Protein AF-A0A399ENR0-F1 (afdb_monomer)

Sequence (146 aa):
MWVFLPFLLAWSLAQGPPQLTPEQTYTLAAPYLGQATLQQVYKFSYGLKPKERLLVYELRVPGVELWVEAGTRRVVLFRPKGIPKHLAEPHLPFPQVLTLVRNRYGEPWHLELKPKPKERLLVWEAKGSFGEVWLEANTGKEVLRR

Organism: NCBI:txid2026184

Mean predicted aligned error: 5.94 Å

Secondary structure (DSSP, 8-state):
-----STTTSSSTTSPPPSS-HHHHHHHHHHHHTT--GGG--EEEEEEETTTTEEEEEEEETTEEEEEETTT--EEEEEE-PPPGGGGS----HHHHHHHHHHHH---SEEEEEEETTTTEEEEEEEETTEEEEEETTT--EEEE-

Structure (mmCIF, N/CA/C/O backbone):
data_AF-A0A399ENR0-F1
#
_entry.id   AF-A0A399ENR0-F1
#
loop_
_atom_site.group_PDB
_atom_site.id
_atom_site.type_symbol
_atom_site.label_atom_id
_atom_site.label_alt_id
_atom_site.label_comp_id
_atom_site.label_asym_id
_atom_site.label_entity_id
_atom_site.label_seq_id
_atom_site.pdbx_PDB_ins_code
_atom_site.Cartn_x
_atom_site.Cartn_y
_atom_site.Cartn_z
_atom_site.occupancy
_atom_site.B_iso_or_equiv
_atom_site.auth_seq_id
_atom_site.auth_comp_id
_atom_site.auth_asym_id
_atom_site.auth_atom_id
_atom_site.pdbx_PDB_model_num
ATOM 1 N N . MET A 1 1 ? -34.843 -2.519 -16.673 1.00 34.62 1 MET A N 1
ATOM 2 C CA . MET A 1 1 ? -34.157 -3.773 -17.045 1.00 34.62 1 MET A CA 1
ATOM 3 C C . MET A 1 1 ? -32.739 -3.700 -16.497 1.00 34.62 1 MET A C 1
ATOM 5 O O . MET A 1 1 ? -31.939 -2.917 -16.988 1.00 34.62 1 MET A O 1
ATOM 9 N N . TRP A 1 2 ? -32.493 -4.385 -15.382 1.00 41.31 2 TRP A N 1
ATOM 10 C CA . TRP A 1 2 ? -31.216 -4.400 -14.668 1.00 41.31 2 TRP A CA 1
ATOM 11 C C . TRP A 1 2 ? -30.349 -5.537 -15.202 1.00 41.31 2 TRP A C 1
ATOM 13 O O . TRP A 1 2 ? -30.652 -6.674 -14.875 1.00 41.31 2 TRP A O 1
ATOM 23 N N . VAL A 1 3 ? -29.284 -5.247 -15.958 1.00 41.94 3 VAL A N 1
ATOM 24 C CA . VAL A 1 3 ? -28.088 -6.109 -16.064 1.00 41.94 3 VAL A CA 1
ATOM 25 C C . VAL A 1 3 ? -26.896 -5.246 -16.506 1.00 41.94 3 VAL A C 1
ATOM 27 O O . VAL A 1 3 ? -26.694 -5.023 -17.690 1.00 41.94 3 VAL A O 1
ATOM 30 N N . PHE A 1 4 ? -26.087 -4.757 -15.569 1.00 43.56 4 PHE A N 1
ATOM 31 C CA . PHE A 1 4 ? -24.734 -4.252 -15.859 1.00 43.56 4 PHE A CA 1
ATOM 32 C C . PHE A 1 4 ? -23.828 -4.554 -14.662 1.00 43.56 4 PHE A C 1
ATOM 34 O O . PHE A 1 4 ? -23.311 -3.653 -14.010 1.00 43.56 4 PHE A O 1
ATOM 41 N N . LEU A 1 5 ? -23.700 -5.833 -14.291 1.00 47.56 5 LEU A N 1
ATOM 42 C CA . LEU A 1 5 ? -22.901 -6.206 -13.119 1.00 47.56 5 LEU A CA 1
ATOM 43 C C . LEU A 1 5 ? -22.179 -7.573 -13.179 1.00 47.56 5 LEU A C 1
ATOM 45 O O . LEU A 1 5 ? -22.187 -8.281 -12.177 1.00 47.56 5 LEU A O 1
ATOM 49 N N . PRO A 1 6 ? -21.477 -7.939 -14.277 1.00 41.72 6 PRO A N 1
ATOM 50 C CA . PRO A 1 6 ? -20.388 -8.911 -14.112 1.00 41.72 6 PRO A CA 1
ATOM 51 C C . PRO A 1 6 ? -19.019 -8.457 -14.644 1.00 41.72 6 PRO A C 1
ATOM 53 O O . PRO A 1 6 ? -18.026 -9.139 -14.414 1.00 41.72 6 PRO A O 1
ATOM 56 N N . PHE A 1 7 ? -18.903 -7.302 -15.306 1.00 35.56 7 PHE A N 1
ATOM 57 C CA . PHE A 1 7 ? -17.664 -6.971 -16.030 1.00 35.56 7 PHE A CA 1
ATOM 58 C C . PHE A 1 7 ? -16.490 -6.485 -15.163 1.00 35.56 7 PHE A C 1
ATOM 60 O O . PHE A 1 7 ? -15.352 -6.505 -15.617 1.00 35.56 7 PHE A O 1
ATOM 67 N N . LEU A 1 8 ? -16.727 -6.073 -13.914 1.00 40.03 8 LEU A N 1
ATOM 68 C CA . LEU A 1 8 ? -15.660 -5.546 -13.049 1.00 40.03 8 LEU A CA 1
ATOM 69 C C . LEU A 1 8 ? -14.989 -6.607 -12.162 1.00 40.03 8 LEU A C 1
ATOM 71 O O . LEU A 1 8 ? -13.880 -6.374 -11.694 1.00 40.03 8 LEU A O 1
ATOM 75 N N . LEU A 1 9 ? -15.621 -7.767 -11.955 1.00 41.03 9 LEU A N 1
ATOM 76 C CA . LEU A 1 9 ? -15.097 -8.833 -11.085 1.00 41.03 9 LEU A CA 1
ATOM 77 C C . LEU A 1 9 ? -14.289 -9.896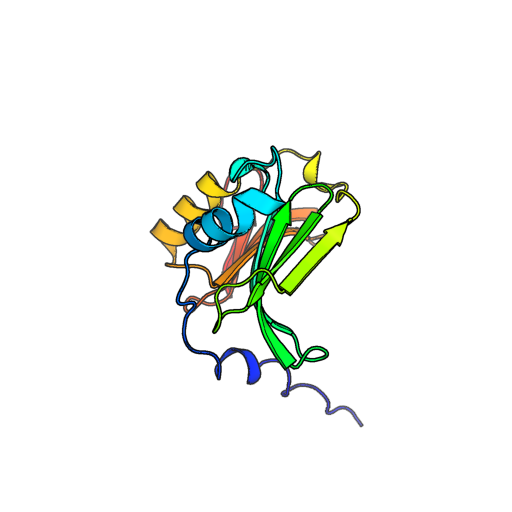 -11.843 1.00 41.03 9 LEU A C 1
ATOM 79 O O . LEU A 1 9 ? -13.399 -10.503 -11.262 1.00 41.03 9 LEU A O 1
ATOM 83 N N . ALA A 1 10 ? -14.528 -10.078 -13.146 1.00 37.62 10 ALA A N 1
ATOM 84 C CA . ALA A 1 10 ? -13.746 -11.002 -13.975 1.00 37.62 10 ALA A CA 1
ATOM 85 C C . ALA A 1 10 ? -12.400 -10.415 -14.461 1.00 37.62 10 ALA A C 1
ATOM 87 O O . ALA A 1 10 ? -11.541 -11.149 -14.943 1.00 37.62 10 ALA A O 1
ATOM 88 N N . TRP A 1 11 ? -12.183 -9.100 -14.337 1.00 44.47 11 TRP A N 1
ATOM 89 C CA . TRP A 1 11 ? -11.007 -8.411 -14.898 1.00 44.47 11 TRP A CA 1
ATOM 90 C C . TRP A 1 11 ? -9.810 -8.258 -13.953 1.00 44.47 11 TRP A C 1
ATOM 92 O O . TRP A 1 11 ? -8.721 -7.922 -14.420 1.00 44.47 11 TRP A O 1
ATOM 102 N N . SER A 1 12 ? -9.961 -8.556 -12.659 1.00 44.22 12 SER A N 1
ATOM 103 C CA . SER A 1 12 ? -8.817 -8.718 -11.748 1.00 44.22 12 SER A CA 1
ATOM 104 C C . SER A 1 12 ? -8.124 -10.079 -11.903 1.00 44.22 12 SER A C 1
ATOM 106 O O . SER A 1 12 ? -6.966 -10.203 -11.524 1.00 44.22 12 SER A O 1
ATOM 108 N N . LEU A 1 13 ? -8.796 -11.082 -12.489 1.00 45.56 13 LEU A N 1
ATOM 109 C CA . LEU A 1 13 ? -8.288 -12.457 -12.613 1.00 45.56 13 LEU A CA 1
ATOM 110 C C . LEU A 1 13 ? -7.408 -12.702 -13.851 1.00 45.56 13 LEU A C 1
ATOM 112 O O . LEU A 1 13 ? -6.707 -13.705 -13.906 1.00 45.56 13 LEU A O 1
ATOM 116 N N . ALA A 1 14 ? -7.412 -11.799 -14.836 1.00 50.56 14 ALA A N 1
ATOM 117 C CA . ALA A 1 14 ? -6.570 -11.924 -16.034 1.00 50.56 14 ALA A CA 1
ATOM 118 C C . ALA A 1 14 ? -5.159 -11.329 -15.855 1.00 50.56 14 ALA A C 1
ATOM 120 O O . ALA A 1 14 ? -4.347 -11.362 -16.777 1.00 50.56 14 ALA A O 1
ATOM 121 N N . GLN A 1 15 ? -4.869 -10.748 -14.689 1.00 64.31 15 GLN A N 1
ATOM 122 C CA . GLN A 1 15 ? -3.574 -10.154 -14.374 1.00 64.31 15 GLN A CA 1
ATOM 123 C C . GLN A 1 15 ? -2.826 -11.130 -13.468 1.00 64.31 15 GLN A C 1
ATOM 125 O O . GLN A 1 15 ? -3.295 -11.457 -12.381 1.00 64.31 15 GLN A O 1
ATOM 130 N N . GLY A 1 16 ? -1.679 -11.627 -13.941 1.00 69.88 16 GLY A N 1
ATOM 131 C CA . GLY A 1 16 ? -0.789 -12.446 -13.118 1.00 69.88 16 GLY A CA 1
ATOM 132 C C . GLY A 1 16 ? -0.360 -11.700 -11.846 1.00 69.88 16 GLY A C 1
ATOM 133 O O . GLY A 1 16 ? -0.497 -10.473 -11.789 1.00 69.88 16 GLY A O 1
ATOM 134 N N . PRO A 1 17 ? 0.162 -12.412 -10.832 1.00 80.81 17 PRO A N 1
ATOM 135 C CA . PRO A 1 17 ? 0.561 -11.800 -9.569 1.00 80.81 17 PRO A CA 1
ATOM 136 C C . PRO A 1 17 ? 1.558 -10.646 -9.789 1.00 80.81 17 PRO A C 1
ATOM 138 O O . PRO A 1 17 ? 2.322 -10.671 -10.762 1.00 80.81 17 PRO A O 1
ATOM 141 N N . PRO A 1 18 ? 1.570 -9.634 -8.902 1.00 86.12 18 PRO A N 1
ATOM 142 C CA . PRO A 1 18 ? 2.531 -8.547 -8.967 1.00 86.12 18 PRO A CA 1
ATOM 143 C C . PRO A 1 18 ? 3.947 -9.122 -8.934 1.00 86.12 18 PRO A C 1
ATOM 145 O O . PRO A 1 18 ? 4.275 -9.964 -8.101 1.00 86.12 18 PRO A O 1
ATOM 148 N N . GLN A 1 19 ? 4.787 -8.658 -9.854 1.00 91.69 19 GLN A N 1
ATOM 149 C CA . GLN A 1 19 ? 6.194 -9.056 -9.914 1.00 91.69 19 GLN A CA 1
ATOM 150 C C . GLN A 1 19 ? 7.071 -8.236 -8.967 1.00 91.69 19 GLN A C 1
ATOM 152 O O . GLN A 1 19 ? 8.176 -8.661 -8.640 1.00 91.69 19 GLN A O 1
ATOM 157 N N . LEU A 1 20 ? 6.604 -7.048 -8.573 1.00 94.38 20 LEU A N 1
ATOM 158 C CA . LEU A 1 20 ? 7.265 -6.184 -7.606 1.00 94.38 20 LEU A CA 1
ATOM 159 C C . LEU A 1 20 ? 6.465 -6.138 -6.312 1.00 94.38 20 LEU A C 1
ATOM 161 O O . LEU A 1 20 ? 5.247 -5.939 -6.330 1.00 94.38 20 LEU A O 1
ATOM 165 N N . THR A 1 21 ? 7.171 -6.249 -5.192 1.00 95.50 21 THR A N 1
ATOM 166 C CA . THR A 1 21 ? 6.589 -5.976 -3.878 1.00 95.50 21 THR A CA 1
ATOM 167 C C . THR A 1 21 ? 6.330 -4.471 -3.704 1.00 95.50 21 THR A C 1
ATOM 169 O O . THR A 1 21 ? 6.911 -3.640 -4.424 1.00 95.50 21 THR A O 1
ATOM 172 N N . PRO A 1 22 ? 5.496 -4.070 -2.729 1.00 96.75 22 PRO A N 1
ATOM 173 C CA . PRO A 1 22 ? 5.362 -2.675 -2.331 1.00 96.75 22 PRO A CA 1
ATOM 174 C C . PRO A 1 22 ? 6.695 -1.973 -2.042 1.00 96.75 22 PRO A C 1
ATOM 176 O O . PRO A 1 22 ? 6.888 -0.843 -2.485 1.00 96.75 22 PRO A O 1
ATOM 179 N N . GLU A 1 23 ? 7.641 -2.625 -1.359 1.00 97.88 23 GLU A N 1
ATOM 180 C CA . GLU A 1 23 ? 8.954 -2.041 -1.055 1.00 97.88 23 GLU A CA 1
ATOM 181 C C . GLU A 1 23 ? 9.798 -1.863 -2.305 1.00 97.88 23 GLU A C 1
ATOM 183 O O . GLU A 1 23 ? 10.367 -0.797 -2.494 1.00 97.88 23 GLU A O 1
ATOM 188 N N . GLN A 1 24 ? 9.846 -2.866 -3.184 1.00 97.31 24 GLN A N 1
ATOM 189 C CA . GLN A 1 24 ? 10.584 -2.757 -4.443 1.00 97.31 24 GLN A CA 1
ATOM 190 C C . GLN A 1 24 ? 10.018 -1.635 -5.316 1.00 97.31 24 GLN A C 1
ATOM 192 O O . GLN A 1 24 ? 10.768 -0.862 -5.912 1.00 97.31 24 GLN A O 1
ATOM 197 N N . THR A 1 25 ? 8.690 -1.508 -5.347 1.00 97.44 25 THR A N 1
ATOM 198 C CA . THR A 1 25 ? 8.014 -0.401 -6.030 1.00 97.44 25 THR A CA 1
ATOM 199 C C . THR A 1 25 ? 8.405 0.938 -5.408 1.00 97.44 25 THR A C 1
ATOM 201 O O . THR A 1 25 ? 8.728 1.878 -6.133 1.00 97.44 25 THR A O 1
ATOM 204 N N . TYR A 1 26 ? 8.420 1.032 -4.075 1.00 97.69 26 TYR A N 1
ATOM 205 C CA . TYR A 1 26 ? 8.847 2.240 -3.375 1.00 97.69 26 TYR A CA 1
ATOM 206 C C . TYR A 1 26 ? 10.311 2.574 -3.668 1.00 97.69 26 TYR A C 1
ATOM 208 O O . TYR A 1 26 ? 10.605 3.725 -3.958 1.00 97.69 26 TYR A O 1
ATOM 216 N N . THR A 1 27 ? 11.219 1.597 -3.682 1.00 97.06 27 THR A N 1
ATOM 217 C CA . THR A 1 27 ? 12.633 1.813 -4.022 1.00 97.06 27 THR A CA 1
ATOM 218 C C . THR A 1 27 ? 12.800 2.411 -5.419 1.00 97.06 27 THR A C 1
ATOM 220 O O . THR A 1 27 ? 13.579 3.346 -5.587 1.00 97.06 27 THR A O 1
ATOM 223 N N . LEU A 1 28 ? 12.042 1.935 -6.413 1.00 96.69 28 LEU A N 1
ATOM 224 C CA . LEU A 1 28 ? 12.049 2.514 -7.764 1.00 96.69 28 LEU A CA 1
ATOM 225 C C . LEU A 1 28 ? 11.467 3.935 -7.798 1.00 96.69 28 LEU A C 1
ATOM 227 O O . LEU A 1 28 ? 11.912 4.777 -8.577 1.00 96.69 28 LEU A O 1
ATOM 231 N N . ALA A 1 29 ? 10.467 4.199 -6.959 1.00 96.31 29 ALA A N 1
ATOM 232 C CA . ALA A 1 29 ? 9.776 5.479 -6.867 1.00 96.31 29 ALA A CA 1
ATOM 233 C C . ALA A 1 29 ? 10.515 6.523 -6.013 1.00 96.31 29 ALA A C 1
ATOM 235 O O . ALA A 1 29 ? 10.301 7.720 -6.201 1.00 96.31 29 ALA A O 1
ATOM 236 N N . ALA A 1 30 ? 11.376 6.095 -5.087 1.00 95.69 30 ALA A N 1
ATOM 237 C CA . ALA A 1 30 ? 11.987 6.933 -4.059 1.00 95.69 30 ALA A CA 1
ATOM 238 C C . ALA A 1 30 ? 12.672 8.204 -4.600 1.00 95.69 30 ALA A C 1
ATOM 240 O O . ALA A 1 30 ? 12.438 9.263 -4.016 1.00 95.69 30 ALA A O 1
ATOM 241 N N . PRO A 1 31 ? 13.403 8.181 -5.738 1.00 95.38 31 PRO A N 1
ATOM 242 C CA . PRO A 1 31 ? 14.007 9.394 -6.299 1.00 95.38 31 PRO A CA 1
ATOM 243 C C . PRO A 1 31 ? 13.002 10.508 -6.635 1.00 95.38 31 PRO A C 1
ATOM 245 O O . PRO A 1 31 ? 13.363 11.680 -6.649 1.00 95.38 31 PRO A O 1
ATOM 248 N N . TYR A 1 32 ? 11.740 10.155 -6.891 1.00 94.44 32 TYR A N 1
ATOM 249 C CA . TYR A 1 32 ? 10.661 11.090 -7.225 1.00 94.44 32 TYR 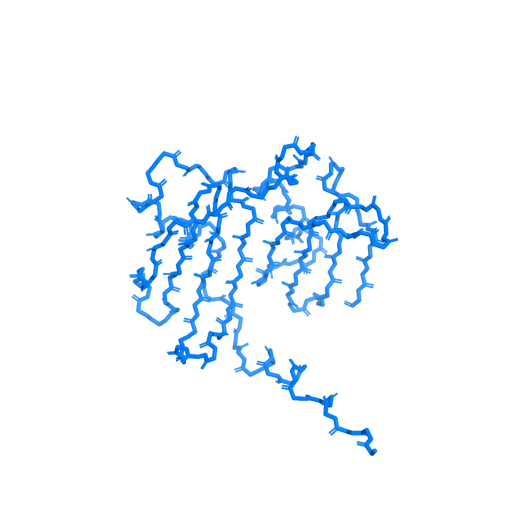A CA 1
ATOM 250 C C . TYR A 1 32 ? 9.864 11.529 -5.992 1.00 94.44 32 TYR A C 1
ATOM 252 O O . TYR A 1 32 ? 9.184 12.550 -6.021 1.00 94.44 32 TYR A O 1
ATOM 260 N N . LEU A 1 33 ? 9.923 10.753 -4.908 1.00 92.31 33 LEU A N 1
ATOM 261 C CA . LEU A 1 33 ? 9.159 10.986 -3.681 1.00 92.31 33 LEU A CA 1
ATOM 262 C C . LEU A 1 33 ? 9.850 11.975 -2.723 1.00 92.31 33 LEU A C 1
ATOM 264 O O . LEU A 1 33 ? 9.285 12.328 -1.686 1.00 92.31 33 LEU A O 1
ATOM 268 N N . GLY A 1 34 ? 11.050 12.450 -3.073 1.00 88.38 34 GLY A N 1
ATOM 269 C CA . GLY A 1 34 ? 11.808 13.418 -2.287 1.00 88.38 34 GLY A CA 1
ATOM 270 C C . GLY A 1 34 ? 12.147 12.866 -0.904 1.00 88.38 34 GLY A C 1
ATOM 271 O O . GLY A 1 34 ? 12.868 11.882 -0.783 1.00 88.38 34 GLY A O 1
ATOM 272 N N . GLN A 1 35 ? 11.622 13.502 0.143 1.00 91.44 35 GLN A N 1
ATOM 273 C CA . GLN A 1 35 ? 11.846 13.095 1.536 1.00 91.44 35 GLN A CA 1
ATOM 274 C C . GLN A 1 35 ? 10.788 12.113 2.064 1.00 91.44 35 GLN A C 1
ATOM 276 O O . GLN A 1 35 ? 10.875 11.692 3.217 1.00 91.44 35 GLN A O 1
ATOM 281 N N . ALA A 1 36 ? 9.769 11.763 1.268 1.00 94.69 36 ALA A N 1
ATOM 282 C CA . ALA A 1 36 ? 8.710 10.885 1.744 1.00 94.69 36 ALA A CA 1
ATOM 283 C C . ALA A 1 36 ? 9.239 9.464 1.970 1.00 94.69 36 ALA A C 1
ATOM 285 O O . ALA A 1 36 ? 9.790 8.831 1.069 1.00 94.69 36 ALA A O 1
ATOM 286 N N . THR A 1 37 ? 9.035 8.950 3.176 1.00 97.00 37 THR A N 1
ATOM 287 C CA . THR A 1 37 ? 9.471 7.621 3.610 1.00 97.00 37 THR A CA 1
ATOM 288 C C . THR A 1 37 ? 8.419 6.553 3.304 1.00 97.00 37 THR A C 1
ATOM 290 O O . THR A 1 37 ? 7.237 6.856 3.121 1.00 97.00 37 THR A O 1
ATOM 293 N N . LEU A 1 38 ? 8.815 5.276 3.329 1.00 96.94 38 LEU A N 1
ATOM 294 C CA . LEU A 1 38 ? 7.877 4.153 3.192 1.00 96.94 38 LEU A CA 1
ATOM 295 C C . LEU A 1 38 ? 6.775 4.173 4.273 1.00 96.94 38 LEU A C 1
ATOM 297 O O . LEU A 1 38 ? 5.665 3.714 4.025 1.00 96.94 38 LEU A O 1
ATOM 301 N N . GLN A 1 39 ? 7.045 4.745 5.454 1.00 97.31 39 GLN A N 1
ATOM 302 C CA . GLN A 1 39 ? 6.052 4.886 6.528 1.00 97.31 39 GLN A CA 1
ATOM 303 C C . GLN A 1 39 ? 4.883 5.799 6.146 1.00 97.31 39 GLN A C 1
ATOM 305 O O . GLN A 1 39 ? 3.782 5.623 6.656 1.00 97.31 39 GLN A O 1
ATOM 310 N N . GLN A 1 40 ? 5.121 6.756 5.247 1.00 97.00 40 GLN A N 1
ATOM 311 C CA . GLN A 1 40 ? 4.121 7.719 4.794 1.00 97.00 40 GLN A CA 1
ATOM 312 C C . GLN A 1 40 ? 3.305 7.204 3.604 1.00 97.00 40 GLN A C 1
ATOM 314 O O . GLN A 1 40 ? 2.393 7.891 3.148 1.00 97.00 40 GLN A O 1
ATOM 319 N N . VAL A 1 41 ? 3.611 6.019 3.071 1.00 98.38 41 VAL A N 1
ATOM 320 C CA . VAL A 1 41 ? 2.751 5.400 2.061 1.00 98.38 41 VAL A CA 1
ATOM 321 C C . VAL A 1 41 ? 1.404 5.104 2.707 1.00 98.38 41 VAL A C 1
ATOM 323 O O . VAL A 1 41 ? 1.341 4.468 3.746 1.00 98.38 41 VAL A O 1
ATOM 326 N N . TYR A 1 42 ? 0.313 5.554 2.099 1.00 98.38 42 TYR A N 1
ATOM 327 C CA . TYR A 1 42 ? -1.041 5.201 2.548 1.00 98.38 42 TYR A CA 1
ATOM 328 C C . TYR A 1 42 ? -1.795 4.374 1.509 1.00 98.38 42 TYR A C 1
ATOM 330 O O . TYR A 1 42 ? -2.910 3.921 1.758 1.00 98.38 42 TYR A O 1
ATOM 338 N N . LYS A 1 43 ? -1.193 4.175 0.333 1.00 98.56 43 LYS A N 1
ATOM 339 C CA . LYS A 1 43 ? -1.731 3.317 -0.713 1.00 98.56 43 LYS A CA 1
ATOM 340 C C . LYS A 1 43 ? -0.620 2.671 -1.524 1.00 98.56 43 LYS A C 1
ATOM 342 O O . LYS A 1 43 ? 0.232 3.371 -2.068 1.00 98.56 43 LYS A O 1
ATOM 347 N N . PHE A 1 44 ? -0.747 1.366 -1.702 1.00 98.56 44 PHE A N 1
ATOM 348 C CA . PHE A 1 44 ? -0.145 0.592 -2.773 1.00 98.56 44 PHE A CA 1
ATOM 349 C C . PHE A 1 44 ? -1.247 -0.128 -3.556 1.00 98.56 44 PHE A C 1
ATOM 351 O O . PHE A 1 44 ? -2.180 -0.678 -2.967 1.00 98.56 44 PHE A O 1
ATOM 358 N N . SER A 1 45 ? -1.159 -0.150 -4.883 1.00 97.81 45 SER A N 1
ATOM 359 C CA . SER A 1 45 ? -1.998 -1.038 -5.689 1.00 97.81 45 SER A CA 1
ATOM 360 C C . SER A 1 45 ? -1.353 -1.401 -7.011 1.00 97.81 45 SER A C 1
ATOM 362 O O . SER A 1 45 ? -0.923 -0.513 -7.739 1.00 97.81 45 SER A O 1
ATOM 364 N N . TYR A 1 46 ? -1.387 -2.676 -7.360 1.00 96.75 46 TYR A N 1
ATOM 365 C CA . TYR A 1 46 ? -1.056 -3.178 -8.682 1.00 96.75 46 TYR A CA 1
ATOM 366 C C . TYR A 1 46 ? -2.337 -3.406 -9.490 1.00 96.75 46 TYR A C 1
ATOM 368 O O . TYR A 1 46 ? -3.281 -4.032 -9.006 1.00 96.75 46 TYR A O 1
ATOM 376 N N . GLY A 1 47 ? -2.389 -2.874 -10.709 1.00 93.88 47 GLY A N 1
ATOM 377 C CA . GLY A 1 47 ? -3.494 -3.159 -11.616 1.00 93.88 47 GLY A CA 1
ATOM 378 C C . GLY A 1 47 ? -3.540 -2.287 -12.865 1.00 93.88 47 GLY A C 1
ATOM 379 O O . GLY A 1 47 ? -2.866 -1.260 -12.972 1.00 93.88 47 GLY A O 1
ATOM 380 N N . LEU A 1 48 ? -4.357 -2.711 -13.829 1.00 92.12 48 LEU A 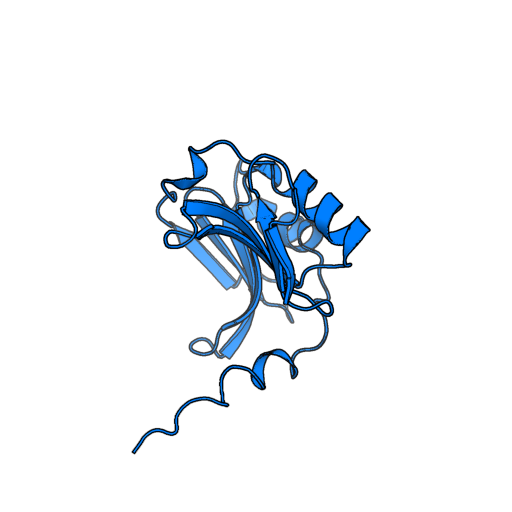N 1
ATOM 381 C CA . LEU A 1 48 ? -4.596 -1.977 -15.072 1.00 92.12 48 LEU A CA 1
ATOM 382 C C . LEU A 1 48 ? -5.283 -0.628 -14.805 1.00 92.12 48 LEU A C 1
ATOM 384 O O . LEU A 1 48 ? -6.295 -0.548 -14.107 1.00 92.12 48 LEU A O 1
ATOM 388 N N . LYS A 1 49 ? -4.761 0.427 -15.426 1.00 91.56 49 LYS A N 1
ATOM 389 C CA . LYS A 1 49 ? -5.380 1.744 -15.572 1.00 91.56 49 LYS A CA 1
ATOM 390 C C . LYS A 1 49 ? -6.082 1.787 -16.933 1.00 91.56 49 LYS A C 1
ATOM 392 O O . LYS A 1 49 ? -5.406 1.917 -17.951 1.00 91.56 49 LYS A O 1
ATOM 397 N N . PRO A 1 50 ? -7.418 1.601 -17.003 1.00 84.12 50 PRO A N 1
ATOM 398 C CA . PRO A 1 50 ? -8.080 1.298 -18.274 1.00 84.12 50 PRO A CA 1
ATOM 399 C C . PRO A 1 50 ? -8.069 2.454 -19.270 1.00 84.12 50 PRO A C 1
ATOM 401 O O . PRO A 1 50 ? -8.012 2.218 -20.474 1.00 84.12 50 PRO A O 1
ATOM 404 N N . LYS A 1 51 ? -8.122 3.701 -18.781 1.00 87.81 51 LYS A N 1
ATOM 405 C CA . LYS A 1 51 ? -8.119 4.886 -19.649 1.00 87.81 51 LYS A CA 1
ATOM 406 C C . LYS A 1 51 ? -6.768 5.053 -20.339 1.00 87.81 51 LYS A C 1
ATOM 408 O O . LYS A 1 51 ? -6.713 5.419 -21.504 1.00 87.81 51 LYS A O 1
ATOM 413 N N . GLU A 1 52 ? -5.704 4.735 -19.620 1.00 89.56 52 GLU A N 1
ATOM 414 C CA . GLU A 1 52 ? -4.318 4.846 -20.052 1.00 89.56 52 GLU A CA 1
ATOM 415 C C . GLU A 1 52 ? -3.828 3.563 -20.738 1.00 89.56 52 GLU A C 1
ATOM 417 O O . GLU A 1 52 ? -2.811 3.586 -21.418 1.00 89.56 52 GLU A O 1
ATOM 422 N N . ARG A 1 53 ? -4.569 2.452 -20.594 1.00 89.69 53 ARG A N 1
ATOM 423 C CA . ARG A 1 53 ? -4.207 1.102 -21.062 1.00 89.69 53 ARG A CA 1
ATOM 424 C C . ARG A 1 53 ? -2.847 0.632 -20.528 1.00 89.69 53 ARG A C 1
ATOM 426 O O . ARG A 1 53 ? -2.136 -0.104 -21.203 1.00 89.69 53 ARG A O 1
ATOM 433 N N . LEU A 1 54 ? -2.510 1.034 -19.300 1.00 91.88 54 LEU A N 1
ATOM 434 C CA . LEU A 1 54 ? -1.235 0.719 -18.650 1.00 91.88 54 LEU A CA 1
ATOM 435 C C . LEU A 1 54 ? -1.439 -0.153 -17.418 1.00 91.88 54 LEU A C 1
ATOM 437 O O . LEU A 1 54 ? -2.250 0.164 -16.550 1.00 91.88 54 LEU A O 1
ATOM 441 N N . LEU A 1 55 ? -0.672 -1.232 -17.317 1.00 94.56 55 LEU A N 1
ATOM 442 C CA . LEU A 1 55 ? -0.555 -2.014 -16.092 1.00 94.56 55 LEU A CA 1
ATOM 443 C C . LEU A 1 55 ? 0.482 -1.344 -15.193 1.00 94.56 55 LEU A C 1
ATOM 445 O O . LEU A 1 55 ? 1.633 -1.193 -15.603 1.00 94.56 55 LEU A O 1
ATOM 449 N N . VAL A 1 56 ? 0.086 -0.910 -13.996 1.00 97.12 56 VAL A N 1
ATOM 450 C CA . VAL A 1 56 ? 0.966 -0.110 -13.133 1.00 97.12 56 VAL A CA 1
ATOM 451 C C . VAL A 1 56 ? 0.944 -0.578 -11.688 1.00 97.12 56 VAL A C 1
ATOM 453 O O . VAL A 1 56 ? -0.050 -1.117 -11.202 1.00 97.12 56 VAL A O 1
ATOM 456 N N . TYR A 1 57 ? 2.031 -0.276 -10.991 1.00 97.94 57 TYR A N 1
ATOM 457 C CA . TYR A 1 57 ? 2.073 -0.164 -9.545 1.00 97.94 57 TYR A CA 1
ATOM 458 C C . TYR A 1 57 ? 1.828 1.300 -9.169 1.00 97.94 57 TYR A C 1
ATOM 460 O O . TYR A 1 57 ? 2.574 2.193 -9.565 1.00 97.94 57 TYR A O 1
ATOM 468 N N . GLU A 1 58 ? 0.766 1.567 -8.424 1.00 97.88 58 GLU A N 1
ATOM 469 C CA . GLU A 1 58 ? 0.427 2.884 -7.892 1.00 97.88 58 GLU A CA 1
ATOM 470 C C . GLU A 1 58 ? 0.888 2.979 -6.438 1.00 97.88 58 GLU A C 1
ATOM 472 O O . GLU A 1 58 ? 0.540 2.128 -5.619 1.00 97.88 58 GLU A O 1
ATOM 477 N N . LEU A 1 59 ? 1.600 4.057 -6.120 1.00 98.06 59 LEU A N 1
ATOM 478 C CA . LEU A 1 59 ? 1.932 4.469 -4.763 1.00 98.06 59 LEU A CA 1
ATOM 479 C C . LEU A 1 59 ? 1.314 5.832 -4.467 1.00 98.06 59 LEU A C 1
ATOM 481 O O . LEU A 1 59 ? 1.283 6.724 -5.322 1.00 98.06 59 LEU A O 1
ATOM 485 N N . ARG A 1 60 ? 0.851 6.016 -3.231 1.00 98.12 60 ARG A N 1
ATOM 486 C CA . ARG A 1 60 ? 0.488 7.341 -2.723 1.00 98.12 60 ARG A CA 1
ATOM 487 C C . ARG A 1 60 ? 1.111 7.606 -1.368 1.00 98.12 60 ARG A C 1
ATOM 489 O O . ARG A 1 60 ? 1.023 6.777 -0.464 1.00 98.12 60 ARG A O 1
ATOM 496 N N . VAL A 1 61 ? 1.654 8.809 -1.250 1.00 97.75 61 VAL A N 1
ATOM 497 C CA . VAL A 1 61 ? 2.130 9.439 -0.014 1.00 97.75 61 VAL A CA 1
ATOM 498 C C . VAL A 1 61 ? 1.402 10.785 0.134 1.00 97.75 61 VAL A C 1
ATOM 500 O O . VAL A 1 61 ? 0.804 11.257 -0.843 1.00 97.75 61 VAL A O 1
ATOM 503 N N . PRO A 1 62 ? 1.370 11.421 1.318 1.00 96.81 62 PRO A N 1
ATOM 504 C CA . PRO A 1 62 ? 0.795 12.752 1.474 1.00 96.81 62 PRO A CA 1
ATOM 505 C C . PRO A 1 62 ? 1.301 13.707 0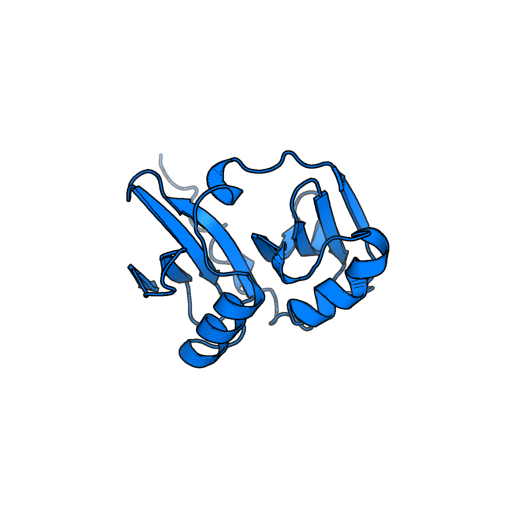.388 1.00 96.81 62 PRO A C 1
ATOM 507 O O . PRO A 1 62 ? 2.504 13.870 0.210 1.00 96.81 62 PRO A O 1
ATOM 510 N N . GLY A 1 63 ? 0.384 14.318 -0.361 1.00 95.25 63 GLY A N 1
ATOM 511 C CA . GLY A 1 63 ? 0.739 15.301 -1.383 1.00 95.25 63 GLY A CA 1
ATOM 512 C C . GLY A 1 63 ? 1.000 14.733 -2.780 1.00 95.25 63 GLY A C 1
ATOM 513 O O . GLY A 1 63 ? 1.020 15.511 -3.732 1.00 95.25 63 GLY A O 1
ATOM 514 N N . VAL A 1 64 ? 1.186 13.417 -2.944 1.00 97.19 64 VAL A N 1
ATOM 515 C CA . VAL A 1 64 ? 1.690 12.837 -4.203 1.00 97.19 64 VAL A CA 1
ATOM 516 C C . VAL A 1 64 ? 1.009 11.514 -4.554 1.00 97.19 64 VAL A C 1
ATOM 518 O O . VAL A 1 64 ? 0.773 10.642 -3.717 1.00 97.19 64 VAL A O 1
ATOM 521 N N . GLU A 1 65 ? 0.740 11.343 -5.845 1.00 97.56 65 GLU A N 1
ATOM 522 C CA . GLU A 1 65 ? 0.462 10.053 -6.471 1.00 97.56 65 GLU A CA 1
ATOM 523 C C . GLU A 1 65 ? 1.516 9.769 -7.539 1.00 97.56 65 GLU A C 1
ATOM 525 O O . GLU A 1 65 ? 1.829 10.638 -8.357 1.00 97.56 65 GLU A O 1
ATOM 530 N N . LEU A 1 66 ? 2.027 8.540 -7.535 1.00 97.62 66 LEU A N 1
ATOM 531 C CA . LEU A 1 66 ? 3.033 8.073 -8.475 1.00 97.62 66 LEU A CA 1
ATOM 532 C C . LEU A 1 66 ? 2.630 6.718 -9.051 1.00 97.62 66 LEU A C 1
ATOM 534 O O . LEU A 1 66 ? 2.178 5.847 -8.305 1.00 97.62 66 LEU A O 1
ATOM 538 N N . TRP A 1 67 ? 2.835 6.518 -10.355 1.00 98.00 67 TRP A N 1
ATOM 539 C CA . TRP A 1 67 ? 2.687 5.215 -11.007 1.00 98.00 67 TRP A CA 1
ATOM 540 C C . TRP A 1 67 ? 4.008 4.743 -11.613 1.00 98.00 67 TRP A C 1
ATOM 542 O O . TRP A 1 67 ? 4.659 5.477 -12.358 1.00 98.00 67 TRP A O 1
ATOM 552 N N . VAL A 1 68 ? 4.354 3.488 -11.336 1.00 98.06 68 VAL A N 1
ATOM 553 C CA . VAL A 1 68 ? 5.433 2.739 -11.984 1.00 98.06 68 VAL A CA 1
ATOM 554 C C . VAL A 1 68 ? 4.801 1.767 -12.975 1.00 98.06 68 VAL A C 1
ATOM 556 O O . VAL A 1 68 ? 3.988 0.932 -12.585 1.00 98.06 68 VAL A O 1
ATOM 559 N N . GLU A 1 69 ? 5.149 1.850 -14.253 1.00 96.56 69 GLU A N 1
ATOM 560 C CA . GLU A 1 69 ? 4.661 0.906 -15.260 1.00 96.56 69 GLU A CA 1
ATOM 561 C C . GLU A 1 69 ? 5.245 -0.492 -15.024 1.00 96.56 69 GLU A C 1
ATOM 563 O O . GLU A 1 69 ? 6.449 -0.651 -14.826 1.00 96.56 69 GLU A O 1
ATOM 568 N N . ALA A 1 70 ? 4.402 -1.525 -15.065 1.00 94.88 70 ALA A N 1
ATOM 569 C CA . ALA A 1 70 ? 4.795 -2.868 -14.662 1.00 94.88 70 ALA A CA 1
ATOM 570 C C . ALA A 1 70 ? 5.814 -3.528 -15.603 1.00 94.88 70 ALA A C 1
ATOM 572 O O . ALA A 1 70 ? 6.696 -4.243 -15.131 1.00 94.88 70 ALA A O 1
ATOM 573 N N . GLY A 1 71 ? 5.714 -3.271 -16.912 1.00 91.75 71 GLY A N 1
ATOM 574 C CA . GLY A 1 71 ? 6.615 -3.849 -17.911 1.00 91.75 71 GLY A CA 1
ATOM 575 C C . GLY A 1 71 ? 7.987 -3.175 -17.941 1.00 91.75 71 GLY A C 1
ATOM 576 O O . GLY A 1 71 ? 9.013 -3.845 -17.881 1.00 91.75 71 GLY A O 1
ATOM 577 N N . THR A 1 72 ? 8.013 -1.841 -18.003 1.00 94.88 72 THR A N 1
ATOM 578 C CA . THR A 1 72 ? 9.263 -1.073 -18.152 1.00 94.88 72 THR A CA 1
ATOM 579 C C . THR A 1 72 ? 9.917 -0.711 -16.823 1.00 94.88 72 THR A C 1
ATOM 581 O O . THR A 1 72 ? 11.086 -0.325 -16.806 1.00 94.88 72 THR A O 1
ATOM 584 N N . ARG A 1 73 ? 9.174 -0.810 -15.711 1.00 96.00 73 ARG A N 1
ATOM 585 C CA . ARG A 1 73 ? 9.583 -0.378 -14.364 1.00 96.00 73 ARG A CA 1
ATOM 586 C C . ARG A 1 73 ? 9.940 1.108 -14.279 1.00 96.00 73 ARG A C 1
ATOM 588 O O . ARG A 1 73 ? 10.630 1.530 -13.353 1.00 96.00 73 ARG A O 1
ATOM 595 N N . ARG A 1 74 ? 9.474 1.911 -15.237 1.00 96.25 74 ARG A N 1
ATOM 596 C CA . ARG A 1 74 ? 9.671 3.362 -15.255 1.00 96.25 74 ARG A CA 1
ATOM 597 C C . ARG A 1 74 ? 8.523 4.062 -14.549 1.00 96.25 74 ARG A C 1
ATOM 599 O O . ARG A 1 74 ? 7.380 3.610 -14.595 1.00 96.25 74 ARG A O 1
ATOM 606 N N . VAL A 1 75 ? 8.827 5.198 -13.934 1.00 96.56 75 VAL A N 1
ATOM 607 C CA . VAL A 1 75 ? 7.793 6.114 -13.456 1.00 96.56 75 VAL A CA 1
ATOM 608 C C . VAL A 1 75 ? 7.140 6.766 -14.668 1.00 96.56 75 VAL A C 1
ATOM 610 O O . VAL A 1 75 ? 7.809 7.435 -15.451 1.00 96.56 75 VAL A O 1
ATOM 613 N N . VAL A 1 76 ? 5.839 6.542 -14.830 1.00 96.56 76 VAL A N 1
ATOM 614 C CA . VAL A 1 76 ? 5.044 7.046 -15.967 1.00 96.56 76 VAL A CA 1
ATOM 615 C C . VAL A 1 76 ? 4.052 8.125 -15.557 1.00 96.56 76 VAL A C 1
ATOM 617 O O . VAL A 1 76 ? 3.515 8.836 -16.401 1.00 96.56 76 VAL A O 1
ATOM 620 N N . LEU A 1 77 ? 3.815 8.269 -14.254 1.00 96.50 77 LEU A N 1
ATOM 621 C CA . LEU A 1 77 ? 3.002 9.338 -13.702 1.00 96.50 77 LEU A CA 1
ATOM 622 C C . LEU A 1 77 ? 3.588 9.773 -12.369 1.00 96.50 77 LEU A C 1
ATOM 624 O O . LEU A 1 77 ? 3.831 8.948 -11.495 1.00 96.50 77 LEU A O 1
ATOM 628 N N . PHE A 1 78 ? 3.753 11.078 -12.215 1.00 96.56 78 PHE A N 1
ATOM 629 C CA . PHE A 1 78 ? 4.005 11.746 -10.949 1.00 96.56 78 PHE A CA 1
ATOM 630 C C . PHE A 1 78 ? 3.131 12.990 -10.936 1.00 96.56 78 PHE A C 1
ATOM 632 O O . PHE A 1 78 ? 3.226 13.822 -11.840 1.00 96.56 78 PHE A O 1
ATOM 639 N N . ARG A 1 79 ? 2.242 13.107 -9.950 1.00 95.69 79 ARG A N 1
ATOM 640 C CA . ARG A 1 79 ? 1.384 14.286 -9.844 1.00 95.69 79 ARG A CA 1
ATOM 641 C C . ARG A 1 79 ? 1.100 14.676 -8.399 1.00 95.69 79 ARG A C 1
ATOM 643 O O . ARG A 1 79 ? 0.967 13.791 -7.545 1.00 95.69 79 ARG A O 1
ATOM 650 N N . PRO A 1 80 ? 0.902 15.978 -8.139 1.00 95.12 80 PRO A N 1
ATOM 651 C CA . PRO A 1 80 ? 0.363 16.442 -6.873 1.00 95.12 80 PRO A CA 1
ATOM 652 C C . PRO A 1 80 ? -1.023 15.854 -6.597 1.00 95.12 80 PRO A C 1
ATOM 654 O O . PRO A 1 80 ? -1.844 15.677 -7.503 1.00 95.12 80 PRO A O 1
ATOM 657 N N . LYS A 1 81 ? -1.303 15.587 -5.324 1.00 94.81 81 LYS A N 1
ATOM 658 C CA . LYS A 1 81 ? -2.594 15.105 -4.837 1.00 94.81 81 LYS A CA 1
ATOM 659 C C . LYS A 1 81 ? -2.897 15.687 -3.465 1.00 94.81 81 LYS A C 1
ATOM 661 O O . LYS A 1 81 ? -2.014 15.769 -2.624 1.00 94.81 81 LYS A O 1
ATOM 666 N N . GLY A 1 82 ? -4.152 16.054 -3.215 1.00 94.12 82 GLY A N 1
ATOM 667 C CA . GLY A 1 82 ? -4.564 16.536 -1.895 1.00 94.12 82 GLY A CA 1
ATOM 668 C C . GLY A 1 82 ? -4.267 15.513 -0.793 1.00 94.12 82 GLY A C 1
ATOM 669 O O . GLY A 1 82 ? -4.448 14.311 -0.996 1.00 94.12 82 GLY A O 1
ATOM 670 N N . ILE A 1 83 ? -3.819 15.997 0.367 1.00 96.12 83 ILE A N 1
ATOM 671 C CA . ILE A 1 83 ? -3.577 15.165 1.550 1.00 96.12 83 ILE A CA 1
ATOM 672 C C . ILE A 1 83 ? -4.938 14.714 2.109 1.00 96.12 83 ILE A C 1
ATOM 674 O O . ILE A 1 83 ? -5.762 15.565 2.457 1.00 96.12 83 ILE A O 1
ATOM 678 N N . PRO A 1 84 ? -5.220 13.401 2.187 1.00 96.25 84 PRO A N 1
ATOM 679 C CA . PRO A 1 84 ? -6.474 12.924 2.755 1.00 96.25 84 PRO A CA 1
ATOM 680 C C . PRO A 1 84 ? -6.590 13.257 4.249 1.00 96.25 84 PRO A C 1
ATOM 682 O O . PRO A 1 84 ? -5.658 13.029 5.015 1.00 96.25 84 PRO A O 1
ATOM 685 N N . LYS A 1 85 ? -7.764 13.737 4.681 1.00 96.50 85 LYS A N 1
ATOM 686 C CA . LYS A 1 85 ? -8.015 14.133 6.082 1.00 96.50 85 LYS A CA 1
ATOM 687 C C . LYS A 1 85 ? -7.811 12.994 7.087 1.00 96.50 85 LYS A C 1
ATOM 689 O O . LYS A 1 85 ? -7.303 13.232 8.174 1.00 96.50 85 LYS A O 1
ATOM 694 N N . HIS A 1 86 ? -8.161 11.767 6.703 1.00 95.44 86 HIS A N 1
ATOM 695 C CA . HIS A 1 86 ? -8.055 10.589 7.569 1.00 95.44 86 HIS A CA 1
ATOM 696 C C . HIS A 1 86 ? -6.606 10.196 7.893 1.00 95.44 86 HIS A C 1
ATOM 698 O O . HIS A 1 86 ? -6.389 9.395 8.790 1.00 95.44 86 HIS A O 1
ATOM 704 N N . LEU A 1 87 ? -5.602 10.757 7.203 1.00 96.81 87 LEU A N 1
ATOM 705 C CA . LEU A 1 87 ? -4.198 10.535 7.570 1.00 96.81 87 LEU A CA 1
ATOM 706 C C . LEU A 1 87 ? -3.823 11.202 8.902 1.00 96.81 87 LEU A C 1
ATOM 708 O O . LEU A 1 87 ? -2.788 10.870 9.466 1.00 96.81 87 LEU A O 1
ATOM 712 N N . ALA A 1 88 ? -4.636 12.141 9.397 1.00 95.88 88 ALA A N 1
ATOM 713 C CA . ALA A 1 88 ? -4.450 12.738 10.718 1.00 95.88 88 ALA A CA 1
ATOM 714 C C . ALA A 1 88 ? -4.974 11.846 11.859 1.00 95.88 88 ALA A C 1
ATOM 716 O O . ALA A 1 88 ? -4.660 12.092 13.021 1.00 95.88 88 ALA A O 1
ATOM 717 N N . GLU A 1 89 ? -5.789 10.836 11.549 1.00 96.69 89 GLU A N 1
ATOM 718 C CA . GLU A 1 89 ? -6.310 9.898 12.542 1.00 96.69 89 GLU A CA 1
ATOM 719 C C . GLU A 1 89 ? -5.236 8.853 12.902 1.00 96.69 89 GLU A C 1
ATOM 721 O O . GLU A 1 89 ? -4.443 8.482 12.033 1.00 96.69 89 GLU A O 1
ATOM 726 N N . PRO A 1 90 ? -5.187 8.342 14.147 1.00 96.62 90 PRO A N 1
ATOM 727 C CA . PRO A 1 90 ? -4.224 7.313 14.536 1.00 96.62 90 PRO A CA 1
ATOM 728 C C . PRO A 1 90 ? -4.337 6.042 13.686 1.00 96.62 90 PRO A C 1
ATOM 730 O O . PRO A 1 90 ? -5.417 5.469 13.532 1.00 96.62 90 PRO A O 1
ATOM 733 N N . HIS A 1 91 ? -3.208 5.581 13.153 1.00 98.06 91 HIS A N 1
ATOM 734 C CA . HIS A 1 91 ? -3.125 4.359 12.365 1.00 98.06 91 HIS A CA 1
ATOM 735 C C . HIS A 1 91 ? -1.722 3.752 12.435 1.00 98.06 91 HIS A C 1
ATOM 737 O O . HIS A 1 91 ? -0.725 4.449 12.629 1.00 98.06 91 HIS A O 1
ATOM 743 N N . LEU A 1 92 ? -1.646 2.440 12.237 1.00 98.31 92 LEU A N 1
ATOM 744 C CA . LEU A 1 92 ? -0.393 1.725 12.072 1.00 98.31 92 LEU A CA 1
ATOM 745 C C . LEU A 1 92 ? 0.296 2.166 10.767 1.00 98.31 92 LEU A C 1
ATOM 747 O O . LEU A 1 92 ? -0.376 2.230 9.730 1.00 98.31 92 LEU A O 1
ATOM 751 N N . PRO A 1 93 ? 1.619 2.413 10.779 1.00 98.06 93 PRO A N 1
ATOM 752 C CA . PRO A 1 93 ? 2.382 2.723 9.576 1.00 98.06 93 PRO A CA 1
ATOM 753 C C . PRO A 1 93 ? 2.327 1.599 8.537 1.00 98.06 93 PRO A C 1
ATOM 755 O O . PRO A 1 93 ? 2.277 0.412 8.874 1.00 98.06 93 PRO A O 1
ATOM 758 N N . PHE A 1 94 ? 2.440 1.963 7.261 1.00 98.56 94 PHE A N 1
ATOM 759 C CA . PHE A 1 94 ? 2.348 1.018 6.145 1.00 98.56 94 PHE A CA 1
ATOM 760 C C . PHE A 1 94 ? 3.267 -0.210 6.250 1.00 98.56 94 PHE A C 1
ATOM 762 O O . PHE A 1 94 ? 2.752 -1.315 6.084 1.00 98.56 94 PHE A O 1
ATOM 769 N N . PRO A 1 95 ? 4.573 -0.098 6.589 1.00 98.38 95 PRO A N 1
ATOM 770 C CA . PRO A 1 95 ? 5.436 -1.276 6.737 1.00 98.38 95 PRO A CA 1
ATOM 771 C C . PRO A 1 95 ? 4.934 -2.269 7.789 1.00 98.38 95 PRO A C 1
ATOM 773 O O . PRO A 1 95 ? 5.038 -3.486 7.611 1.00 98.38 95 PRO A O 1
ATOM 776 N N . GLN A 1 96 ? 4.364 -1.755 8.883 1.00 98.50 96 GLN A N 1
ATOM 777 C CA . GLN A 1 96 ? 3.848 -2.585 9.963 1.00 98.50 96 GLN A CA 1
ATOM 778 C C . GLN A 1 96 ? 2.621 -3.363 9.490 1.00 98.50 96 GLN A C 1
ATOM 780 O O . GLN A 1 96 ? 2.542 -4.573 9.693 1.00 98.50 96 GLN A O 1
ATOM 785 N N . VAL A 1 97 ? 1.693 -2.701 8.800 1.00 98.50 97 VAL A N 1
ATOM 786 C CA . VAL A 1 97 ? 0.490 -3.366 8.287 1.00 98.50 97 VAL A CA 1
ATOM 787 C C . VAL A 1 97 ? 0.797 -4.313 7.141 1.00 98.50 97 VAL A C 1
ATOM 789 O O . VAL A 1 97 ? 0.255 -5.413 7.112 1.00 98.50 97 VAL A O 1
ATOM 792 N N . LEU A 1 98 ? 1.707 -3.945 6.244 1.00 98.62 98 LEU A N 1
ATOM 793 C CA . LEU A 1 98 ? 2.179 -4.832 5.188 1.00 98.62 98 LEU A CA 1
ATOM 794 C C . LEU A 1 98 ? 2.745 -6.134 5.767 1.00 98.62 98 LEU A C 1
ATOM 796 O O . LEU A 1 98 ? 2.387 -7.216 5.306 1.00 98.62 98 LEU A O 1
ATOM 800 N N . THR A 1 99 ? 3.551 -6.039 6.827 1.00 98.50 99 THR A N 1
ATOM 801 C CA . THR A 1 99 ? 4.070 -7.211 7.549 1.00 98.50 99 THR A CA 1
ATOM 802 C C . THR A 1 99 ? 2.940 -8.044 8.162 1.00 98.50 99 THR A C 1
ATOM 804 O O . THR A 1 99 ? 2.919 -9.263 7.999 1.00 98.50 99 THR A O 1
ATOM 807 N N . LEU A 1 100 ? 1.963 -7.408 8.823 1.00 98.38 100 LEU A N 1
ATOM 808 C CA . LEU A 1 100 ? 0.809 -8.113 9.399 1.00 98.38 100 LEU A CA 1
ATOM 809 C C . LEU A 1 100 ? -0.003 -8.860 8.334 1.00 98.38 100 LEU A C 1
ATOM 811 O O . LEU A 1 100 ? -0.366 -10.017 8.545 1.00 98.38 100 LEU A O 1
ATOM 815 N N . VAL A 1 101 ? -0.274 -8.212 7.199 1.00 98.38 101 VAL A N 1
ATOM 816 C CA . VAL A 1 101 ? -1.038 -8.797 6.091 1.00 98.38 101 VAL A CA 1
ATOM 817 C C . VAL A 1 101 ? -0.277 -9.972 5.484 1.00 98.38 101 VAL A C 1
ATOM 819 O O . VAL A 1 101 ? -0.840 -11.058 5.363 1.00 98.38 101 VAL A O 1
ATOM 822 N N . ARG A 1 102 ? 1.013 -9.797 5.182 1.00 97.88 102 ARG A N 1
ATOM 823 C CA . ARG A 1 102 ? 1.857 -10.862 4.623 1.00 97.88 102 ARG A CA 1
ATOM 824 C C . ARG A 1 102 ? 1.910 -12.096 5.497 1.00 97.88 102 ARG A C 1
ATOM 826 O O . ARG A 1 102 ? 1.702 -13.196 4.998 1.00 97.88 102 ARG A O 1
ATOM 833 N N . ASN A 1 103 ? 2.138 -11.908 6.793 1.00 98.00 103 ASN A N 1
ATOM 834 C CA . ASN A 1 103 ? 2.286 -13.019 7.726 1.00 98.00 103 ASN A CA 1
ATOM 835 C C . ASN A 1 103 ? 0.992 -13.826 7.895 1.00 98.00 103 ASN A C 1
ATOM 837 O O . ASN A 1 103 ? 1.055 -15.014 8.195 1.00 98.00 103 ASN A O 1
ATOM 841 N N . ARG A 1 104 ? -0.178 -13.193 7.736 1.00 97.56 104 ARG A N 1
ATOM 842 C CA . ARG A 1 104 ? -1.483 -13.840 7.954 1.00 97.56 104 ARG A CA 1
ATOM 843 C C . ARG A 1 104 ? -2.134 -14.361 6.675 1.00 97.56 104 ARG A C 1
ATOM 845 O O . ARG A 1 104 ? -2.822 -15.376 6.729 1.00 97.56 104 ARG A O 1
ATOM 852 N N . TYR A 1 105 ? -1.963 -13.659 5.557 1.00 96.62 105 TYR A N 1
ATOM 853 C CA . TYR A 1 105 ? -2.740 -13.902 4.336 1.00 96.62 105 TYR A CA 1
ATOM 854 C C . TYR A 1 105 ? -1.875 -14.065 3.079 1.00 96.62 105 TYR A C 1
ATOM 856 O O . TYR A 1 105 ? -2.327 -14.676 2.114 1.00 96.62 105 TYR A O 1
ATOM 864 N N . GLY A 1 106 ? -0.637 -13.561 3.086 1.00 95.25 106 GLY A N 1
ATOM 865 C CA . GLY A 1 106 ? 0.270 -13.555 1.935 1.00 95.25 106 GLY A CA 1
ATOM 866 C C . GLY A 1 106 ? 0.433 -12.174 1.292 1.00 95.25 106 GLY A C 1
ATOM 867 O O . GLY A 1 106 ? -0.028 -11.162 1.820 1.00 95.25 106 GLY A O 1
ATOM 868 N N . GLU A 1 107 ? 1.132 -12.122 0.155 1.00 95.50 107 GLU A N 1
ATOM 869 C CA . GLU A 1 107 ? 1.498 -10.863 -0.509 1.00 95.50 107 GLU A CA 1
ATOM 870 C C . GLU A 1 107 ? 0.261 -10.103 -1.030 1.00 95.50 107 GLU A C 1
ATOM 872 O O . GLU A 1 107 ? -0.456 -10.623 -1.894 1.00 95.50 107 GLU A O 1
ATOM 877 N N . PRO A 1 108 ? -0.003 -8.869 -0.557 1.00 96.25 108 PRO A N 1
ATOM 878 C CA . PRO A 1 108 ? -1.112 -8.077 -1.061 1.00 96.25 108 PRO A CA 1
ATOM 879 C C . PRO A 1 108 ? -0.780 -7.443 -2.413 1.00 96.25 108 PRO A C 1
ATOM 881 O O . PRO A 1 108 ? 0.303 -6.911 -2.641 1.00 96.25 108 PRO A O 1
ATOM 884 N N . TRP A 1 109 ? -1.764 -7.423 -3.305 1.00 95.50 109 TRP A N 1
ATOM 885 C CA . TRP A 1 109 ? -1.710 -6.680 -4.569 1.00 95.50 109 TRP A CA 1
ATOM 886 C C . TRP A 1 109 ? -2.297 -5.277 -4.400 1.00 95.50 109 TRP A C 1
ATOM 888 O O . TRP A 1 109 ? -2.108 -4.399 -5.238 1.00 95.50 109 TRP A O 1
ATOM 898 N N . HIS A 1 110 ? -3.016 -5.063 -3.300 1.00 98.00 110 HIS A N 1
ATOM 899 C CA . HIS A 1 110 ? -3.574 -3.794 -2.880 1.00 98.00 110 HIS A CA 1
ATOM 900 C C . HIS A 1 110 ? -3.461 -3.673 -1.365 1.00 98.00 110 HIS A C 1
ATOM 902 O O . HIS A 1 110 ? -3.798 -4.618 -0.652 1.00 98.00 110 HIS A O 1
ATOM 908 N N . LEU A 1 111 ? -3.029 -2.509 -0.893 1.00 98.62 111 LEU A N 1
ATOM 909 C CA . LEU A 1 111 ? -3.051 -2.131 0.513 1.00 98.62 111 LEU A CA 1
ATOM 910 C C . LEU A 1 111 ? -3.297 -0.621 0.607 1.00 98.62 111 LEU A C 1
ATOM 912 O O . LEU A 1 111 ? -2.440 0.166 0.206 1.00 98.62 111 LEU A O 1
ATOM 916 N N . GLU A 1 112 ? -4.463 -0.210 1.102 1.00 98.69 112 GLU A N 1
ATOM 917 C CA . GLU A 1 112 ? -4.860 1.202 1.198 1.00 98.69 112 GLU A CA 1
ATOM 918 C C . GLU A 1 112 ? -5.473 1.516 2.564 1.00 98.69 112 GLU A C 1
ATOM 920 O O . GLU A 1 112 ? -6.376 0.819 3.028 1.00 98.69 112 GLU A O 1
ATOM 925 N N . LEU A 1 113 ? -5.016 2.600 3.188 1.00 98.75 113 LEU A N 1
ATOM 926 C CA . LEU A 1 113 ? -5.672 3.196 4.343 1.00 98.75 113 LEU A CA 1
ATOM 927 C C . LEU A 1 113 ? -6.883 3.988 3.851 1.00 98.75 113 LEU A C 1
ATOM 929 O O . LEU A 1 113 ? -6.747 4.904 3.036 1.00 98.75 113 LEU A O 1
ATOM 933 N N . LYS A 1 114 ? -8.081 3.627 4.313 1.00 96.69 114 LYS A N 1
ATOM 934 C CA . LYS A 1 114 ? -9.320 4.216 3.805 1.00 96.69 114 LYS A CA 1
ATOM 935 C C . LYS A 1 114 ? -10.427 4.254 4.860 1.00 96.69 114 LYS A C 1
ATOM 937 O O . LYS A 1 114 ? -10.639 3.264 5.562 1.00 96.69 114 LYS A O 1
ATOM 942 N N . PRO A 1 115 ? -11.201 5.353 4.942 1.00 97.19 115 PRO A N 1
ATOM 943 C CA . PRO A 1 115 ? -12.372 5.404 5.802 1.00 97.19 115 PRO A CA 1
ATOM 944 C C . PRO A 1 115 ? -13.495 4.509 5.261 1.00 97.19 115 PRO A C 1
ATOM 946 O O . PRO A 1 115 ? -13.730 4.417 4.051 1.00 97.19 115 PRO A O 1
ATOM 949 N N . LYS A 1 116 ? -14.232 3.902 6.187 1.00 95.38 116 LYS A N 1
ATOM 950 C CA . LYS A 1 116 ? -15.437 3.094 5.986 1.00 95.38 116 LYS A CA 1
ATOM 951 C C . LYS A 1 116 ? -16.592 3.780 6.728 1.00 95.38 116 LYS A C 1
ATOM 953 O O . LYS A 1 116 ? -16.839 3.487 7.897 1.00 95.38 116 LYS A O 1
ATOM 958 N N . PRO A 1 117 ? -17.263 4.771 6.101 1.00 91.06 117 PRO A N 1
ATOM 959 C CA . PRO A 1 117 ? -18.179 5.659 6.820 1.00 91.06 117 PRO A CA 1
ATOM 960 C C . PRO A 1 117 ? -19.426 4.965 7.368 1.00 91.06 117 PRO A C 1
ATOM 962 O O . PRO A 1 117 ? -19.934 5.370 8.409 1.00 91.06 117 PRO A O 1
ATOM 965 N N . LYS A 1 118 ? -19.924 3.925 6.684 1.00 91.31 118 LYS A N 1
ATOM 966 C CA . LYS A 1 118 ? -21.112 3.179 7.132 1.00 91.31 118 LYS A CA 1
ATOM 967 C C . LYS A 1 118 ? -20.812 2.379 8.398 1.00 91.31 118 LYS A C 1
ATOM 969 O O . LYS A 1 118 ? -21.658 2.264 9.273 1.00 91.31 118 LYS A O 1
ATOM 974 N N . GLU A 1 119 ? -19.590 1.881 8.485 1.00 91.62 119 GLU A N 1
ATOM 975 C CA . GLU A 1 119 ? -19.050 1.101 9.586 1.00 91.62 119 GLU A CA 1
ATOM 976 C C . GLU A 1 119 ? -18.455 1.996 10.685 1.00 91.62 119 GLU A C 1
ATOM 978 O O . GLU A 1 119 ? -18.202 1.518 11.783 1.00 91.62 119 GLU A O 1
ATOM 983 N N . ARG A 1 120 ? -18.268 3.298 10.407 1.00 91.94 120 ARG A N 1
ATOM 984 C CA . ARG A 1 120 ? -17.580 4.280 11.266 1.00 91.94 120 ARG A CA 1
ATOM 985 C C . ARG A 1 120 ? -16.166 3.837 11.658 1.00 91.94 120 ARG A C 1
ATOM 987 O O . ARG A 1 120 ? -15.740 4.041 12.789 1.00 91.94 120 ARG A O 1
ATOM 994 N N . LEU A 1 121 ? -15.445 3.241 10.710 1.00 94.94 121 LEU A N 1
ATOM 995 C CA . LEU A 1 121 ? -14.087 2.738 10.915 1.00 94.94 121 LEU A CA 1
ATOM 996 C C . LEU A 1 121 ? -13.097 3.408 9.966 1.00 94.94 121 LEU A C 1
ATOM 998 O O . LEU A 1 121 ? -13.426 3.722 8.820 1.00 94.94 121 LEU A O 1
ATOM 1002 N N . LEU A 1 122 ? -11.856 3.538 10.419 1.0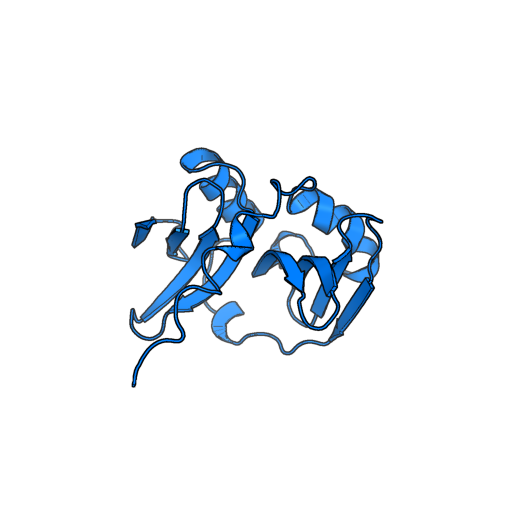0 98.06 122 LEU A N 1
ATOM 1003 C CA . LEU A 1 122 ? -10.699 3.684 9.549 1.00 98.06 122 LEU A CA 1
ATOM 1004 C C . LEU A 1 122 ? -10.035 2.313 9.438 1.00 98.06 122 LEU A C 1
ATOM 1006 O O . LEU A 1 122 ? -9.781 1.664 10.454 1.00 98.06 122 LEU A O 1
ATOM 1010 N N . VAL A 1 123 ? -9.781 1.852 8.214 1.00 98.56 123 VAL A N 1
ATOM 1011 C CA . VAL A 1 123 ? -9.207 0.522 7.990 1.00 98.56 123 VAL A CA 1
ATOM 1012 C C . VAL A 1 123 ? -8.066 0.568 6.996 1.00 98.56 123 VAL A C 1
ATOM 1014 O O . VAL A 1 123 ? -8.051 1.387 6.079 1.00 98.56 123 VAL A O 1
ATOM 1017 N N . TRP A 1 124 ? -7.160 -0.385 7.146 1.00 98.62 124 TRP A N 1
ATOM 1018 C CA . TRP A 1 124 ? -6.319 -0.850 6.063 1.00 98.62 124 TRP A CA 1
ATOM 1019 C C . TRP A 1 124 ? -7.071 -1.927 5.281 1.00 98.62 124 TRP A C 1
ATOM 1021 O O . TRP A 1 124 ? -7.314 -3.024 5.783 1.00 98.62 124 TRP A O 1
ATOM 1031 N N . GLU A 1 125 ? -7.474 -1.593 4.059 1.00 98.56 125 GLU A N 1
ATOM 1032 C CA . GLU A 1 125 ? -8.047 -2.536 3.101 1.00 98.56 125 GLU A CA 1
ATOM 1033 C C . GLU A 1 125 ? -6.907 -3.236 2.365 1.00 98.56 125 GLU A C 1
ATOM 1035 O O . GLU A 1 125 ? -6.109 -2.577 1.697 1.00 98.56 125 GLU A O 1
ATOM 1040 N N . ALA A 1 126 ? -6.839 -4.562 2.468 1.00 98.31 126 ALA A N 1
ATOM 1041 C CA . ALA A 1 126 ? -5.878 -5.374 1.740 1.00 98.31 126 ALA A CA 1
ATOM 1042 C C . ALA A 1 126 ? -6.589 -6.346 0.798 1.00 98.31 126 ALA A C 1
ATOM 1044 O O . ALA A 1 126 ? -7.605 -6.946 1.156 1.00 98.31 126 ALA A O 1
ATOM 1045 N N . LYS A 1 127 ? -6.046 -6.506 -0.411 1.00 96.81 127 LYS A N 1
ATOM 1046 C CA . LYS A 1 127 ? -6.529 -7.485 -1.394 1.00 96.81 127 LYS A CA 1
ATOM 1047 C C . LYS A 1 127 ? -5.365 -8.240 -2.004 1.00 96.81 127 LYS A C 1
ATOM 1049 O O . LYS A 1 127 ? -4.312 -7.651 -2.249 1.00 96.81 127 LYS A O 1
ATOM 1054 N N . GLY A 1 128 ? -5.575 -9.513 -2.298 1.00 94.25 128 GLY A N 1
ATOM 1055 C CA . GLY A 1 128 ? -4.606 -10.370 -2.974 1.00 94.25 128 GLY A CA 1
ATOM 1056 C C . GLY A 1 128 ? -5.264 -11.659 -3.450 1.00 94.25 128 GLY A C 1
ATOM 1057 O O . GLY A 1 128 ? -6.487 -11.735 -3.563 1.00 94.25 128 GLY A O 1
ATOM 1058 N N . SER A 1 129 ? -4.463 -12.701 -3.670 1.00 91.62 129 SER A N 1
ATOM 1059 C CA . SER A 1 129 ? -4.980 -14.049 -3.960 1.00 91.62 129 SER A CA 1
ATOM 1060 C C . SER A 1 129 ? -5.861 -14.614 -2.836 1.00 91.62 129 SER A C 1
ATOM 1062 O O . SER A 1 129 ? -6.661 -15.511 -3.071 1.00 91.62 129 SER A O 1
ATOM 1064 N N . PHE A 1 130 ? -5.732 -14.072 -1.624 1.00 93.94 130 PHE A N 1
ATOM 1065 C CA . PHE A 1 130 ? -6.489 -14.444 -0.430 1.00 93.94 130 PHE A CA 1
ATOM 1066 C C . PHE A 1 130 ? -7.873 -13.780 -0.309 1.00 93.94 130 PHE A C 1
ATOM 1068 O O . PHE A 1 130 ? -8.526 -13.957 0.720 1.00 93.94 130 PHE A O 1
ATOM 1075 N N . GLY A 1 131 ? -8.311 -13.006 -1.307 1.00 94.69 131 GLY A N 1
ATOM 1076 C CA . GLY A 1 131 ? -9.557 -12.238 -1.247 1.00 94.69 131 GLY A CA 1
ATOM 1077 C C . GLY A 1 131 ? -9.355 -10.840 -0.665 1.00 94.69 131 GLY A C 1
ATOM 1078 O O . GLY A 1 131 ? -8.308 -10.220 -0.871 1.00 94.69 131 GLY A O 1
ATOM 1079 N N . GLU A 1 132 ? -10.369 -10.324 0.027 1.00 96.38 132 GLU A N 1
ATOM 1080 C CA . GLU A 1 132 ? -10.369 -8.995 0.646 1.00 96.38 132 GLU A CA 1
ATOM 1081 C C . GLU A 1 132 ? -10.408 -9.107 2.172 1.00 96.38 132 GLU A C 1
ATOM 1083 O O . GLU A 1 132 ? -11.269 -9.777 2.742 1.00 96.38 132 GLU A O 1
ATOM 1088 N N . VAL A 1 133 ? -9.506 -8.394 2.846 1.00 97.88 133 VAL A N 1
ATOM 1089 C CA . VAL A 1 133 ? -9.494 -8.279 4.310 1.00 97.88 133 VAL A CA 1
ATOM 1090 C C . VAL A 1 133 ? -9.411 -6.822 4.728 1.00 97.88 133 VAL A C 1
ATOM 1092 O O . VAL A 1 133 ? -8.724 -6.018 4.094 1.00 97.88 133 VAL A O 1
ATOM 1095 N N . TR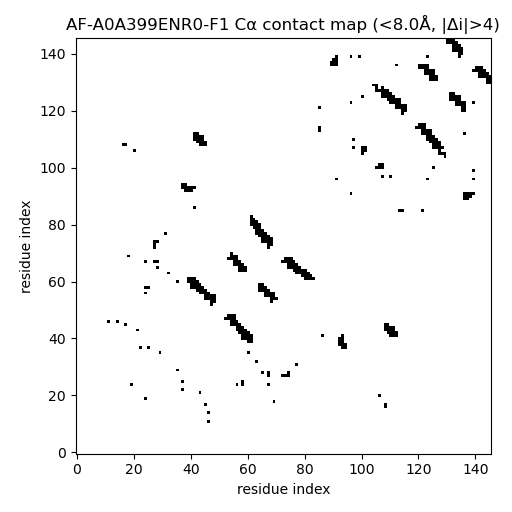P A 1 134 ? -10.102 -6.472 5.811 1.00 98.31 134 TRP A N 1
ATOM 1096 C CA . TRP A 1 134 ? -9.975 -5.165 6.449 1.00 98.31 134 TRP A CA 1
ATOM 1097 C C . TRP A 1 134 ? -9.356 -5.337 7.824 1.00 98.31 134 TRP A C 1
ATOM 1099 O O . TRP A 1 134 ? -9.851 -6.110 8.649 1.00 98.31 134 TRP A O 1
ATOM 1109 N N . LEU A 1 135 ? -8.296 -4.576 8.076 1.00 98.56 135 LEU A N 1
ATOM 1110 C CA . LEU A 1 135 ? -7.686 -4.456 9.390 1.00 98.56 135 LEU A CA 1
ATOM 1111 C C . LEU A 1 135 ? -8.031 -3.083 9.965 1.00 98.56 135 LEU A C 1
ATOM 1113 O O . LEU A 1 135 ? -7.835 -2.072 9.292 1.00 98.56 135 LEU A O 1
ATOM 1117 N N . GLU A 1 136 ? -8.535 -3.026 11.195 1.00 98.06 136 GLU A N 1
ATOM 1118 C CA . GLU A 1 136 ? -8.736 -1.761 11.904 1.00 98.06 136 GLU A CA 1
ATOM 1119 C C . GLU A 1 136 ? -7.422 -0.973 11.937 1.00 98.06 136 GLU A C 1
ATOM 1121 O O . GLU A 1 136 ? -6.373 -1.508 12.304 1.00 98.06 136 GLU A O 1
ATOM 1126 N N . ALA A 1 137 ? -7.474 0.300 11.543 1.00 97.88 137 ALA A N 1
ATOM 1127 C CA . ALA A 1 137 ? -6.275 1.057 11.224 1.00 97.88 137 ALA A CA 1
ATOM 1128 C C . ALA A 1 137 ? -5.316 1.223 12.403 1.00 97.88 137 ALA A C 1
ATOM 1130 O O . ALA A 1 137 ? -4.110 1.172 12.192 1.00 97.88 137 ALA A O 1
ATOM 1131 N N . ASN A 1 138 ? -5.833 1.386 13.623 1.00 96.75 138 ASN A N 1
ATOM 1132 C CA . ASN A 1 138 ? -5.021 1.624 14.817 1.00 96.75 138 ASN A CA 1
ATOM 1133 C C . ASN A 1 138 ? -4.445 0.337 15.435 1.00 96.75 138 ASN 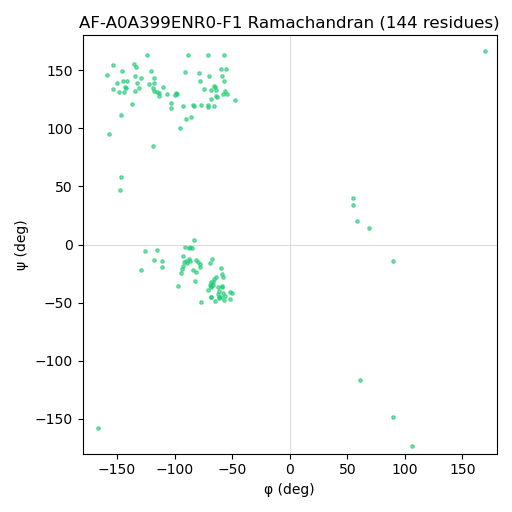A C 1
ATOM 1135 O O . ASN A 1 138 ? -3.368 0.358 16.018 1.00 96.75 138 ASN A O 1
ATOM 1139 N N . THR A 1 139 ? -5.148 -0.793 15.319 1.00 97.19 139 THR A N 1
ATOM 1140 C CA . THR A 1 139 ? -4.792 -2.028 16.044 1.00 97.19 139 THR A CA 1
ATOM 1141 C C . THR A 1 139 ? -4.282 -3.145 15.138 1.00 97.19 139 THR A C 1
ATOM 1143 O O . THR A 1 139 ? -3.648 -4.086 15.612 1.00 97.19 139 THR A O 1
ATOM 1146 N N . GLY A 1 140 ? -4.570 -3.089 13.834 1.00 97.12 140 GLY A N 1
ATOM 1147 C CA . GLY A 1 140 ? -4.289 -4.184 12.907 1.00 97.12 140 GLY A CA 1
ATOM 1148 C C . GLY A 1 140 ? -5.160 -5.427 13.144 1.00 97.12 140 GLY A C 1
ATOM 1149 O O . GLY A 1 140 ? -4.832 -6.518 12.656 1.00 97.12 140 GLY A O 1
ATOM 1150 N N . LYS A 1 141 ? -6.246 -5.301 13.920 1.00 97.25 141 LYS A N 1
ATOM 1151 C CA . LYS A 1 141 ? -7.214 -6.378 14.150 1.00 97.25 141 LYS A CA 1
ATOM 1152 C C . LYS A 1 141 ? -8.085 -6.567 12.912 1.00 97.25 141 LYS A C 1
ATOM 1154 O O . LYS A 1 141 ? -8.587 -5.596 12.357 1.00 97.25 141 LYS A O 1
ATOM 1159 N N . GLU A 1 142 ? -8.283 -7.814 12.496 1.00 97.88 142 GLU A N 1
ATOM 1160 C CA . GLU A 1 142 ? -9.223 -8.135 11.421 1.00 97.88 142 GLU A CA 1
ATOM 1161 C C . GLU A 1 142 ? -10.650 -7.763 11.842 1.00 97.88 142 GLU A C 1
ATOM 1163 O O . GLU A 1 142 ?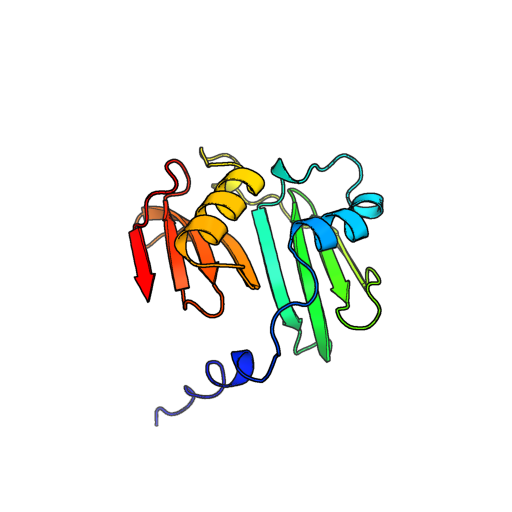 -11.117 -8.163 12.911 1.00 97.88 142 GLU A O 1
ATOM 1168 N N . VAL A 1 143 ? -11.325 -6.981 11.002 1.00 96.81 143 VAL A N 1
ATOM 1169 C CA . VAL A 1 143 ? -12.729 -6.581 11.191 1.00 96.81 143 VAL A CA 1
ATOM 1170 C C . VAL A 1 143 ? -13.634 -7.078 10.068 1.00 96.81 143 VAL A C 1
ATOM 1172 O O . VAL A 1 143 ? -14.854 -7.041 10.202 1.00 96.81 143 VAL A O 1
ATOM 1175 N N . LEU A 1 144 ? -13.051 -7.547 8.961 1.00 95.31 144 LEU A N 1
ATOM 1176 C CA . LEU A 1 144 ? -13.771 -8.152 7.848 1.00 95.31 144 LEU A CA 1
ATOM 1177 C C . LEU A 1 144 ? -12.842 -9.040 7.019 1.00 95.31 144 LEU A C 1
ATOM 1179 O O . LEU A 1 144 ? -11.681 -8.690 6.800 1.00 95.31 144 LEU A O 1
ATOM 1183 N N . ARG A 1 145 ? -13.407 -10.129 6.489 1.00 92.25 145 ARG A N 1
ATOM 1184 C CA . ARG A 1 145 ? -12.799 -11.004 5.485 1.00 92.25 145 ARG A CA 1
ATOM 1185 C C . ARG A 1 145 ? -13.855 -11.499 4.494 1.00 92.25 145 ARG A C 1
ATOM 1187 O O . ARG A 1 145 ? -14.957 -11.851 4.918 1.00 92.25 1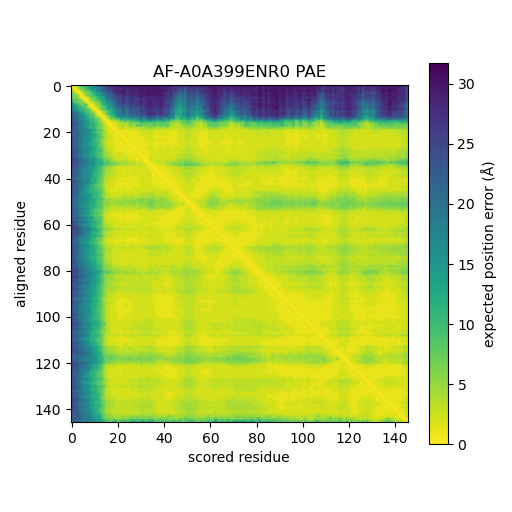45 ARG A O 1
ATOM 1194 N N . ARG A 1 146 ? -13.538 -11.479 3.197 1.00 89.06 146 ARG A N 1
ATOM 1195 C CA . ARG A 1 146 ? -14.411 -11.887 2.085 1.00 89.06 146 ARG A CA 1
ATOM 1196 C C . ARG A 1 146 ? -13.632 -12.571 0.973 1.00 89.06 146 ARG A C 1
ATOM 1198 O O . ARG A 1 146 ? -12.472 -12.167 0.735 1.00 89.06 146 ARG A O 1
#

Nearest PDB structures (foldseek):
  8qqf-assembly2_C  TM=3.055E-01  e=1.001E+00  Homo sapiens
  6jm5-assembly2_B  TM=2.986E-01  e=1.001E+00  Homo sapiens
  3sv1-assembly1_A  TM=4.772E-01  e=5.252E+00  Rattus norvegicus
  6bi8-assembly1_A  TM=2.948E-01  e=2.966E+00  Human betacoronavirus 2c EMC/2012

Foldseek 3Di:
DDDDPDPPPVQVVVDPFQPDAPVRLCVLCVVVVDPDDQQQWQKWAFQAPPVVRFTWIWTDGAQWIWTQGRPVRHTPDIDTDHGDPCVPPAFGGPVVLQVLCCVPQRGFNIWHFDDDVVVRFTWTWTADPRGIWTAGGRPRHTPDDD

pLDDT: mean 90.25, std 16.34, range [34.62, 98.75]

Solvent-accessible surface area (backbone atoms only — not comparable to full-atom values): 8513 Å² total; per-residue (Å²): 137,92,84,88,82,65,78,78,74,63,61,67,72,77,54,76,79,75,91,61,54,72,64,59,49,44,64,72,44,38,86,80,46,68,86,64,50,71,58,51,34,45,32,41,36,58,49,74,40,77,93,77,71,41,48,25,40,36,42,29,37,81,42,34,38,38,29,30,31,64,88,79,65,42,78,78,43,77,44,82,37,83,63,63,75,70,74,76,50,81,54,59,43,36,64,60,49,51,50,54,43,35,77,74,65,38,76,62,42,26,42,32,64,46,78,37,77,94,77,71,41,52,24,33,42,34,30,39,94,72,38,40,38,30,21,36,26,64,76,64,45,78,78,46,76,87

Radius of gyration: 15.42 Å; Cα contacts (8 Å, |Δi|>4): 252; chains: 1; bounding box: 48×31×37 Å